Protein AF-A0A524QDE8-F1 (afdb_monomer)

Secondary structure (DSSP, 8-state):
-----HHHHHHHHHHHHHHHHHHHHHHHHHHHHHHHHHHHHHHHHHHHHHHHTTTTTTS-HHHHHHHHHHHHHTT-HHHHHHHHHHSPP-GGGTGGG-S----------HHHHHHTT---

Foldseek 3Di:
DPPDDPVNVVVVVVVVVVVVVVVVVVVVVVVVVVVLVVLLVLLLVLLVLCVQQVHPPVDDSVVSSVVSSVCVVVVNNVVSSVVSVPRDGPCVVVVPPPDDDDDDDDDDDPVVVVVVDPPD

Solvent-accessible surface area (backbone atoms only — not comparable to full-atom values): 7260 Å² total; per-residue (Å²): 133,86,80,76,52,72,67,58,53,53,49,53,52,52,54,48,51,54,48,50,53,52,53,50,53,55,48,52,55,48,51,53,50,50,57,49,52,52,44,48,51,52,18,43,53,50,45,52,52,32,52,62,34,61,48,71,78,88,53,56,70,69,61,48,23,54,52,36,31,54,33,44,75,72,67,44,43,68,61,52,49,53,56,56,67,74,50,67,66,52,57,78,80,70,67,78,80,82,78,89,77,98,70,89,83,79,93,76,53,80,66,54,58,65,70,70,62,79,84,129

pLDDT: mean 78.58, std 18.05, range [39.22, 95.56]

Radius of gyration: 28.44 Å; Cα contacts (8 Å, |Δi|>4): 42; chains: 1; bounding box: 75×38×76 Å

Structure (mmCIF, N/CA/C/O backbone):
data_AF-A0A524QDE8-F1
#
_entry.id   AF-A0A524QDE8-F1
#
loop_
_atom_site.group_PDB
_atom_site.id
_atom_site.type_symbol
_atom_site.label_atom_id
_atom_site.label_alt_id
_atom_site.label_comp_id
_atom_site.label_asym_id
_atom_site.label_entity_id
_atom_site.label_seq_id
_atom_site.pdbx_PDB_ins_code
_atom_site.Cartn_x
_atom_site.Cartn_y
_atom_site.Cartn_z
_atom_site.occupancy
_atom_site.B_iso_or_equiv
_atom_site.auth_seq_id
_atom_site.auth_comp_id
_atom_site.auth_asym_id
_atom_site.auth_atom_id
_atom_site.pdbx_PDB_model_num
ATOM 1 N N . MET A 1 1 ? -15.240 -0.928 50.787 1.00 45.81 1 MET A N 1
ATOM 2 C CA . MET A 1 1 ? -15.561 -1.504 49.461 1.00 45.81 1 MET A CA 1
ATOM 3 C C . MET A 1 1 ? -16.903 -0.952 49.007 1.00 45.81 1 MET A C 1
ATOM 5 O O . MET A 1 1 ? -17.923 -1.356 49.552 1.00 45.81 1 MET A O 1
ATOM 9 N N . GLN A 1 2 ? -16.914 0.018 48.089 1.00 54.16 2 GLN A N 1
ATOM 10 C CA . GLN A 1 2 ? -18.163 0.492 47.487 1.00 54.16 2 GLN A CA 1
ATOM 11 C C . GLN A 1 2 ? -18.705 -0.618 46.581 1.00 54.16 2 GLN A C 1
ATOM 13 O O . GLN A 1 2 ? -18.047 -1.004 45.618 1.00 54.16 2 GLN A O 1
ATOM 18 N N . LYS A 1 3 ? -19.870 -1.178 46.921 1.00 61.38 3 LYS A N 1
ATOM 19 C CA . LYS A 1 3 ? -20.556 -2.144 46.061 1.00 61.38 3 LYS A CA 1
ATOM 20 C C . LYS A 1 3 ? -21.060 -1.389 44.836 1.00 61.38 3 LYS A C 1
ATOM 22 O O . LYS A 1 3 ? -21.976 -0.579 44.943 1.00 61.38 3 LYS A O 1
ATOM 27 N N . ILE A 1 4 ? -20.425 -1.621 43.693 1.00 68.81 4 ILE A N 1
ATOM 28 C CA . ILE A 1 4 ? -20.924 -1.151 42.401 1.00 68.81 4 ILE A CA 1
ATOM 29 C C . ILE A 1 4 ? -22.295 -1.810 42.194 1.00 68.81 4 ILE A C 1
ATOM 31 O O . ILE A 1 4 ? -22.430 -3.020 42.384 1.00 68.81 4 ILE A O 1
ATOM 35 N N . SER A 1 5 ? -23.325 -1.018 41.882 1.00 79.12 5 SER A N 1
ATOM 36 C CA . SER A 1 5 ? -24.655 -1.568 41.608 1.00 79.12 5 SER A CA 1
ATOM 37 C C . SER A 1 5 ? -24.607 -2.417 40.335 1.00 79.12 5 SER A C 1
ATOM 39 O O . SER A 1 5 ? -23.877 -2.096 39.396 1.00 79.12 5 SER A O 1
ATOM 41 N N . SER A 1 6 ? -25.393 -3.495 40.278 1.00 80.06 6 SER A N 1
ATOM 42 C CA . SER A 1 6 ? -25.485 -4.381 39.103 1.00 80.06 6 SER A CA 1
ATOM 43 C C . SER A 1 6 ? -25.757 -3.618 37.801 1.00 80.06 6 SER A C 1
ATOM 45 O O . SER A 1 6 ? -25.241 -3.973 36.748 1.00 80.06 6 SER A O 1
ATOM 47 N N . GLN A 1 7 ? -26.501 -2.518 37.893 1.00 82.62 7 GLN A N 1
ATOM 48 C CA . GLN A 1 7 ? -26.824 -1.630 36.782 1.00 82.62 7 GLN A CA 1
ATOM 49 C C . GLN A 1 7 ? -25.592 -0.904 36.221 1.00 82.62 7 GLN A C 1
ATOM 51 O O . GLN A 1 7 ? -25.440 -0.782 35.011 1.00 82.62 7 GLN A O 1
ATOM 56 N N . LYS A 1 8 ? -24.664 -0.489 37.090 1.00 85.00 8 LYS A N 1
ATOM 57 C CA . LYS A 1 8 ? -23.408 0.148 36.676 1.00 85.00 8 LYS A CA 1
ATOM 58 C C . LYS A 1 8 ? -22.424 -0.862 36.078 1.00 85.00 8 LYS A C 1
ATOM 60 O O . LYS A 1 8 ? -21.640 -0.499 35.213 1.00 85.00 8 LYS A O 1
ATOM 65 N N . ILE A 1 9 ? -22.497 -2.130 36.493 1.00 85.69 9 ILE A N 1
ATOM 66 C CA . ILE A 1 9 ? -21.744 -3.225 35.859 1.00 85.69 9 ILE A CA 1
ATOM 67 C C . ILE A 1 9 ? -22.266 -3.477 34.440 1.00 85.69 9 ILE A C 1
ATOM 69 O O . ILE A 1 9 ? -21.467 -3.556 33.513 1.00 85.69 9 ILE A O 1
ATOM 73 N N . ALA A 1 10 ? -23.589 -3.554 34.261 1.00 87.25 10 ALA A N 1
ATOM 74 C CA . ALA A 1 10 ? -24.201 -3.731 32.944 1.00 87.25 10 ALA A CA 1
ATOM 75 C C . ALA A 1 10 ? -23.836 -2.589 31.981 1.00 87.25 10 ALA A C 1
ATOM 77 O O . ALA A 1 10 ? -23.425 -2.855 30.858 1.00 87.25 10 ALA A O 1
ATOM 78 N N . GLN A 1 11 ? -23.888 -1.340 32.453 1.00 90.38 11 GLN A N 1
ATOM 79 C CA . GLN A 1 11 ? -23.522 -0.175 31.647 1.00 90.38 11 GLN A CA 1
ATOM 80 C C . GLN A 1 11 ? -22.048 -0.200 31.216 1.00 90.38 11 GLN A C 1
ATOM 82 O O . GLN A 1 11 ? -21.744 0.006 30.049 1.00 90.38 11 GLN A O 1
ATOM 87 N N . VAL A 1 12 ? -21.126 -0.527 32.129 1.00 92.12 12 VAL A N 1
ATOM 88 C CA . VAL A 1 12 ? -19.695 -0.633 31.790 1.00 92.12 12 VAL A CA 1
ATOM 89 C C . VAL A 1 12 ? -19.434 -1.752 30.778 1.00 92.12 12 VAL A C 1
ATOM 91 O O . VAL A 1 12 ? -18.568 -1.600 29.922 1.00 92.12 12 VAL A O 1
ATOM 94 N N . LEU A 1 13 ? -20.162 -2.870 30.857 1.00 92.06 13 LEU A N 1
ATOM 95 C CA . LEU A 1 13 ? -20.040 -3.962 29.886 1.00 92.06 13 LEU A CA 1
ATOM 96 C C . LEU A 1 13 ? -20.538 -3.552 28.495 1.00 92.06 13 LEU A C 1
ATOM 98 O O . LEU A 1 13 ? -19.884 -3.874 27.505 1.00 92.06 13 LEU A O 1
ATOM 102 N N . GLU A 1 14 ? -21.650 -2.823 28.423 1.00 93.38 14 GLU A N 1
ATOM 103 C CA . GLU A 1 14 ? -22.192 -2.293 27.169 1.00 93.38 14 GLU A CA 1
ATOM 104 C C . GLU A 1 14 ? -21.250 -1.249 26.547 1.00 93.38 14 GLU A C 1
ATOM 106 O O . GLU A 1 14 ? -20.888 -1.350 25.373 1.00 93.38 14 GLU A O 1
ATOM 111 N N . ASP A 1 15 ? -20.755 -0.305 27.351 1.00 93.56 15 ASP A N 1
ATOM 112 C CA . ASP A 1 15 ? -19.777 0.698 26.918 1.00 93.56 15 ASP A CA 1
ATOM 113 C C . ASP A 1 15 ? -18.478 0.039 26.425 1.00 93.56 15 ASP A C 1
ATOM 115 O O . ASP A 1 15 ? -17.921 0.427 25.393 1.00 93.56 15 ASP A O 1
ATOM 119 N N . ALA A 1 16 ? -18.005 -0.996 27.129 1.00 93.12 16 ALA A N 1
ATOM 120 C CA . ALA A 1 16 ? -16.820 -1.748 26.736 1.00 93.12 16 ALA A CA 1
ATOM 121 C C . ALA A 1 16 ? -17.035 -2.498 25.415 1.00 93.12 16 ALA A C 1
ATOM 123 O O . ALA A 1 16 ? -16.159 -2.466 24.552 1.00 93.12 16 ALA A O 1
ATOM 124 N N . GLN A 1 17 ? -18.197 -3.130 25.225 1.00 94.81 17 GLN A N 1
ATOM 125 C CA . GLN A 1 17 ? -18.543 -3.804 23.974 1.00 94.81 17 GLN A CA 1
ATOM 126 C C . GLN A 1 17 ? -18.552 -2.820 22.801 1.00 94.81 17 GLN A C 1
ATOM 128 O O . GLN A 1 17 ? -17.899 -3.064 21.786 1.00 94.81 17 GLN A O 1
ATOM 133 N N . ASN A 1 18 ? -19.234 -1.685 22.955 1.00 94.81 18 ASN A N 1
ATOM 134 C CA . ASN A 1 18 ? -19.299 -0.654 21.922 1.00 94.81 18 ASN A CA 1
ATOM 135 C C . ASN A 1 18 ? -17.906 -0.110 21.589 1.00 94.81 18 ASN A C 1
ATOM 137 O O . ASN A 1 18 ? -17.566 0.074 20.416 1.00 94.81 18 ASN A O 1
ATOM 141 N N . LYS A 1 19 ? -17.057 0.083 22.606 1.00 95.25 19 LYS A N 1
ATOM 142 C CA . LYS A 1 19 ? -15.691 0.553 22.383 1.00 95.25 19 LYS A CA 1
ATOM 143 C C . LYS A 1 19 ? -14.818 -0.487 21.686 1.00 95.25 19 LYS A C 1
ATOM 145 O O . LYS A 1 19 ? -14.041 -0.116 20.810 1.00 95.25 19 LYS A O 1
ATOM 150 N N . LEU A 1 20 ? -14.959 -1.768 22.022 1.00 95.38 20 LEU A N 1
ATOM 151 C CA . LEU A 1 20 ? -14.254 -2.853 21.336 1.00 95.38 20 LEU A CA 1
ATOM 152 C C . LEU A 1 20 ? -14.652 -2.945 19.861 1.00 95.38 20 LEU A C 1
ATOM 154 O O . LEU A 1 20 ? -13.778 -3.113 19.013 1.00 95.38 20 LEU A O 1
ATOM 158 N N . LEU A 1 21 ? -15.938 -2.786 19.542 1.00 95.25 21 LEU A N 1
ATOM 159 C CA . LEU A 1 21 ? -16.414 -2.778 18.157 1.00 95.25 21 LEU A CA 1
ATOM 160 C C . LEU A 1 21 ? -15.837 -1.590 17.372 1.00 95.25 21 LEU A C 1
ATOM 162 O O . LEU A 1 21 ? -15.304 -1.783 16.282 1.00 95.25 21 LEU A O 1
ATOM 166 N N . SER A 1 22 ? -15.853 -0.391 17.963 1.00 95.56 22 SER A N 1
ATOM 167 C CA . SER A 1 22 ? -15.226 0.813 17.394 1.00 95.56 22 SER A CA 1
ATOM 168 C C . SER A 1 22 ? -13.733 0.608 17.125 1.00 95.56 22 SER A C 1
ATOM 170 O O . SER A 1 22 ? -13.279 0.843 16.010 1.00 95.56 22 SER A O 1
ATOM 172 N N . LEU A 1 23 ? -12.981 0.096 18.103 1.00 95.19 23 LEU A N 1
ATOM 173 C CA . LEU A 1 23 ? -11.545 -0.155 17.945 1.00 95.19 23 LEU A CA 1
ATOM 174 C C . LEU A 1 23 ? -11.244 -1.229 16.895 1.00 95.19 23 LEU A C 1
ATOM 176 O O . LEU A 1 23 ? -10.238 -1.144 16.198 1.00 95.19 23 LEU A O 1
ATOM 180 N N . THR A 1 24 ? -12.107 -2.238 16.776 1.00 95.12 24 THR A N 1
ATOM 181 C CA . THR A 1 24 ? -11.964 -3.295 15.766 1.00 95.12 24 THR A CA 1
ATOM 182 C C . THR A 1 24 ? -12.150 -2.724 14.362 1.00 95.12 24 THR A C 1
ATOM 184 O O . THR A 1 24 ? -11.320 -2.986 13.499 1.00 95.12 24 THR A O 1
ATOM 187 N N . SER A 1 25 ? -13.168 -1.881 14.161 1.00 95.06 25 SER A N 1
ATOM 188 C CA . SER A 1 25 ? -13.389 -1.185 12.887 1.00 95.06 25 SER A CA 1
ATOM 189 C C . SER A 1 25 ? -12.213 -0.277 12.524 1.00 95.06 25 SER A C 1
ATOM 191 O O . SER A 1 25 ? -11.695 -0.360 11.418 1.00 95.06 25 SER A O 1
ATOM 193 N N . GLU A 1 26 ? -11.745 0.549 13.467 1.00 95.31 26 GLU A N 1
ATOM 194 C CA . GLU A 1 26 ? -10.601 1.443 13.242 1.00 95.31 26 GLU A CA 1
ATOM 195 C C . GLU A 1 26 ? -9.329 0.663 12.885 1.00 95.31 26 GLU A C 1
ATOM 197 O O . GLU A 1 26 ? -8.578 1.058 11.992 1.00 95.31 26 GLU A O 1
ATOM 202 N N . ARG A 1 27 ? -9.087 -0.465 13.563 1.00 94.69 27 ARG A N 1
ATOM 203 C CA . ARG A 1 27 ? -7.963 -1.354 13.257 1.00 94.69 27 ARG A CA 1
ATOM 204 C C . ARG A 1 27 ? -8.061 -1.895 11.834 1.00 94.69 27 ARG A C 1
ATOM 206 O O . ARG A 1 27 ? -7.050 -1.900 11.137 1.00 94.69 27 ARG A O 1
ATOM 213 N N . ASP A 1 28 ? -9.232 -2.363 11.420 1.00 95.12 28 ASP A N 1
ATOM 214 C CA . ASP A 1 28 ? -9.415 -2.967 10.099 1.00 95.12 28 ASP A CA 1
ATOM 215 C C . ASP A 1 28 ? -9.249 -1.923 8.984 1.00 95.12 28 ASP A C 1
ATOM 217 O O . ASP A 1 28 ? -8.545 -2.178 8.004 1.00 95.12 28 ASP A O 1
ATOM 221 N N . ASP A 1 29 ? -9.767 -0.709 9.184 1.00 95.25 29 ASP A N 1
ATOM 222 C CA . ASP A 1 29 ? -9.573 0.415 8.261 1.00 95.25 29 ASP A CA 1
ATOM 223 C C . ASP A 1 29 ? -8.093 0.804 8.132 1.00 95.25 29 ASP A C 1
ATOM 225 O O . ASP A 1 29 ? -7.588 1.069 7.037 1.00 95.25 29 ASP A O 1
ATOM 229 N N . LEU A 1 30 ? -7.368 0.851 9.254 1.00 93.62 30 LEU A N 1
ATOM 230 C CA . LEU A 1 30 ? -5.936 1.144 9.254 1.00 93.62 30 LEU A CA 1
ATOM 231 C C . LEU A 1 30 ? -5.133 0.023 8.594 1.00 93.62 30 LEU A C 1
ATOM 233 O O . LEU A 1 30 ? -4.228 0.315 7.816 1.00 93.62 30 LEU A O 1
ATOM 237 N N . ALA A 1 31 ? -5.478 -1.238 8.851 1.00 94.12 31 ALA A N 1
ATOM 238 C CA . ALA A 1 31 ? -4.827 -2.382 8.224 1.00 94.12 31 ALA A CA 1
ATOM 239 C C . ALA A 1 31 ? -4.978 -2.344 6.69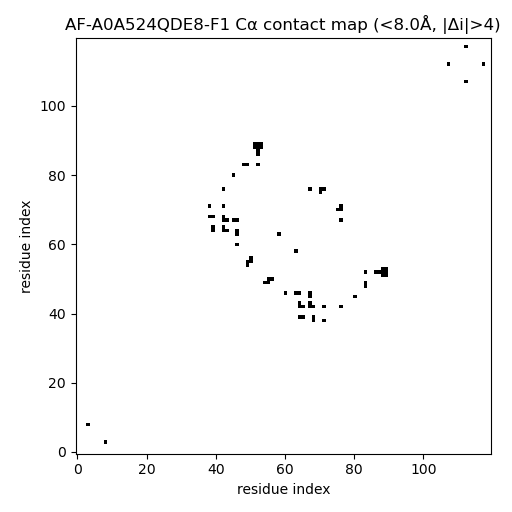5 1.00 94.12 31 ALA A C 1
ATOM 241 O O . ALA A 1 31 ? -4.000 -2.551 5.978 1.00 94.12 31 ALA A O 1
ATOM 242 N N . GLN A 1 32 ? -6.165 -1.997 6.187 1.00 93.50 32 GLN A N 1
ATOM 243 C CA . GLN A 1 32 ? -6.388 -1.824 4.749 1.00 93.50 32 GLN A CA 1
ATOM 244 C C . GLN A 1 32 ? -5.548 -0.685 4.161 1.00 93.50 32 GLN A C 1
ATOM 246 O O . GLN A 1 32 ? -4.933 -0.851 3.106 1.00 93.50 32 GLN A O 1
ATOM 251 N N . LYS A 1 33 ? -5.471 0.461 4.851 1.00 92.94 33 LYS A N 1
ATOM 252 C CA . LYS A 1 33 ? -4.651 1.602 4.409 1.00 92.94 33 LYS A CA 1
ATOM 253 C C . LYS A 1 33 ? -3.166 1.262 4.374 1.00 92.94 33 LYS A C 1
ATOM 255 O O . LYS A 1 33 ? -2.497 1.613 3.408 1.00 92.94 33 LYS A O 1
ATOM 260 N N . VAL A 1 34 ? -2.661 0.565 5.392 1.00 92.19 34 VAL A N 1
ATOM 261 C CA . VAL A 1 34 ? -1.263 0.114 5.430 1.00 92.19 34 VAL A CA 1
ATOM 262 C C . VAL A 1 34 ? -0.983 -0.829 4.264 1.00 92.19 34 VAL A C 1
ATOM 264 O O . VAL A 1 34 ? -0.045 -0.582 3.514 1.00 92.19 34 VAL A O 1
ATOM 267 N N . ALA A 1 35 ? -1.842 -1.823 4.030 1.00 89.44 35 ALA A N 1
ATOM 268 C CA . ALA A 1 35 ? -1.675 -2.755 2.916 1.00 89.44 35 ALA A CA 1
ATOM 269 C C . ALA A 1 35 ? -1.711 -2.064 1.537 1.00 89.44 35 ALA A C 1
ATOM 271 O O . ALA A 1 35 ? -1.044 -2.499 0.601 1.00 89.44 35 ALA A O 1
ATOM 272 N N . MET A 1 36 ? -2.489 -0.989 1.379 1.00 88.75 36 MET A N 1
ATOM 273 C CA . MET A 1 36 ? -2.466 -0.164 0.164 1.00 88.75 36 MET A CA 1
ATOM 274 C C . MET A 1 36 ? -1.145 0.610 0.033 1.00 88.75 36 MET A C 1
ATOM 276 O O . MET A 1 36 ? -0.504 0.555 -1.012 1.00 88.75 36 MET A O 1
ATOM 280 N N . MET A 1 37 ? -0.699 1.282 1.098 1.00 90.88 37 MET A N 1
ATOM 281 C CA . MET A 1 37 ? 0.551 2.054 1.088 1.00 90.88 37 MET A CA 1
ATOM 282 C C . MET A 1 37 ? 1.786 1.180 0.857 1.00 90.88 37 MET A C 1
ATOM 284 O O . MET A 1 37 ? 2.709 1.601 0.163 1.00 90.88 37 MET A O 1
ATOM 288 N N . GLU A 1 38 ? 1.816 -0.028 1.420 1.00 90.75 38 GLU A N 1
ATOM 289 C CA . GLU A 1 38 ? 2.903 -0.985 1.206 1.00 90.75 38 GLU A CA 1
ATOM 290 C C . GLU A 1 38 ? 2.985 -1.403 -0.264 1.00 90.75 38 GLU A C 1
ATOM 292 O O . GLU A 1 38 ? 4.061 -1.308 -0.856 1.00 90.75 38 GLU A O 1
ATOM 297 N N . ARG A 1 39 ? 1.851 -1.755 -0.887 1.00 90.25 39 ARG A N 1
ATOM 298 C CA . ARG A 1 39 ? 1.791 -2.097 -2.319 1.00 90.25 39 ARG A CA 1
ATOM 299 C C . ARG A 1 39 ? 2.245 -0.944 -3.204 1.00 90.25 39 ARG A C 1
ATOM 301 O O . ARG A 1 39 ? 3.105 -1.140 -4.061 1.00 90.25 39 ARG A O 1
ATOM 308 N N . HIS A 1 40 ? 1.736 0.258 -2.950 1.00 90.94 40 HIS A N 1
ATOM 309 C CA . HIS A 1 40 ? 2.152 1.455 -3.675 1.00 90.94 40 HIS A CA 1
ATOM 310 C C . HIS A 1 40 ? 3.659 1.727 -3.510 1.00 90.94 40 HIS A C 1
ATOM 312 O O . HIS A 1 40 ? 4.370 2.028 -4.469 1.00 90.94 40 HIS A O 1
ATOM 318 N N . GLY A 1 41 ? 4.187 1.562 -2.294 1.00 91.06 41 GLY A N 1
ATOM 319 C CA . GLY A 1 41 ? 5.609 1.722 -2.004 1.00 91.06 41 GLY A CA 1
ATOM 320 C C . GLY A 1 41 ? 6.494 0.697 -2.718 1.00 91.06 41 GLY A C 1
ATOM 321 O O . GLY A 1 41 ? 7.582 1.043 -3.180 1.00 91.06 41 GLY A O 1
ATOM 322 N N . GLU A 1 42 ? 6.054 -0.555 -2.831 1.00 90.94 42 GLU A N 1
ATOM 323 C CA . GLU A 1 42 ? 6.760 -1.589 -3.594 1.00 90.94 42 GLU A CA 1
ATOM 324 C C . GLU A 1 42 ? 6.714 -1.329 -5.104 1.00 90.94 42 GLU A C 1
ATOM 326 O O . GLU A 1 42 ? 7.755 -1.413 -5.762 1.00 90.94 42 GLU A O 1
ATOM 331 N N . ALA A 1 43 ? 5.552 -0.942 -5.636 1.00 91.62 43 ALA A N 1
ATOM 332 C CA . ALA A 1 43 ? 5.378 -0.561 -7.036 1.00 91.62 43 ALA A CA 1
ATOM 333 C C . ALA A 1 43 ? 6.269 0.635 -7.412 1.00 91.62 43 ALA A C 1
ATOM 335 O O . ALA A 1 43 ? 6.997 0.578 -8.401 1.00 91.62 43 ALA A O 1
ATOM 336 N N . SER A 1 44 ? 6.306 1.673 -6.572 1.00 92.38 44 SER A N 1
ATOM 337 C CA . SER A 1 44 ? 7.149 2.859 -6.764 1.00 92.38 44 SER A CA 1
ATOM 338 C C . SER A 1 44 ? 8.646 2.532 -6.734 1.00 92.38 44 SER A C 1
ATOM 340 O O . SER A 1 44 ? 9.407 2.955 -7.607 1.00 92.38 44 SER A O 1
ATOM 342 N N . LYS A 1 45 ? 9.095 1.691 -5.794 1.00 91.94 45 LYS A N 1
ATOM 343 C CA . LYS A 1 45 ? 10.491 1.218 -5.780 1.00 91.94 45 LYS A CA 1
ATOM 344 C C . LYS A 1 45 ? 10.841 0.464 -7.059 1.00 91.94 45 LYS A C 1
ATOM 346 O O . LYS A 1 45 ? 11.917 0.678 -7.614 1.00 91.94 45 LYS A O 1
ATOM 351 N N . LEU A 1 46 ? 9.952 -0.408 -7.528 1.00 91.56 4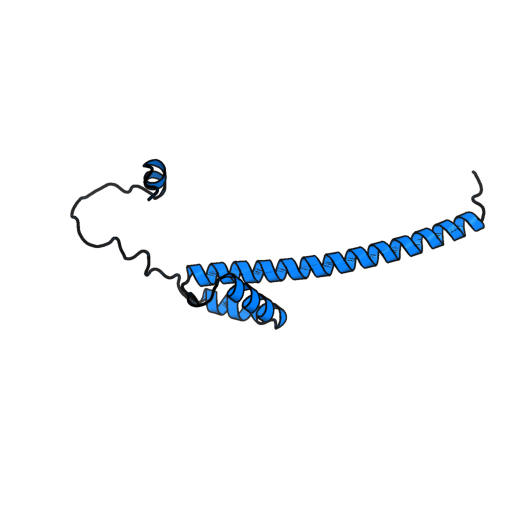6 LEU A N 1
ATOM 352 C CA . LEU A 1 46 ? 10.183 -1.168 -8.750 1.00 91.56 46 LEU A CA 1
ATOM 353 C C . LEU A 1 46 ? 10.206 -0.256 -9.984 1.00 91.56 46 LEU A C 1
ATOM 355 O O . LEU A 1 46 ? 11.124 -0.383 -10.791 1.00 91.56 46 LEU A O 1
ATOM 359 N N . ALA A 1 47 ? 9.291 0.711 -10.085 1.00 91.19 47 ALA A N 1
ATOM 360 C CA . ALA A 1 47 ? 9.290 1.725 -11.142 1.00 91.19 47 ALA A CA 1
ATOM 361 C C . ALA A 1 47 ? 10.612 2.508 -11.173 1.00 91.19 47 ALA A C 1
ATOM 363 O O . ALA A 1 47 ? 11.223 2.662 -12.229 1.00 91.19 47 ALA A O 1
ATOM 364 N N . SER A 1 48 ? 11.116 2.924 -10.007 1.00 89.25 48 SER A N 1
ATOM 365 C CA . SER A 1 48 ? 12.421 3.589 -9.889 1.00 89.25 48 SER A CA 1
ATOM 366 C C . SER A 1 48 ? 13.562 2.721 -10.433 1.00 89.25 48 SER A C 1
ATOM 368 O O . SER A 1 48 ? 14.398 3.200 -11.197 1.00 89.25 48 SER A O 1
ATOM 370 N N . VAL A 1 49 ? 13.591 1.428 -10.088 1.00 89.81 49 VAL A N 1
ATOM 371 C CA . VAL A 1 49 ? 14.601 0.489 -10.609 1.00 89.81 49 VAL A CA 1
ATOM 372 C C . VAL A 1 49 ? 14.461 0.311 -12.122 1.00 89.81 49 VAL A C 1
ATOM 374 O O . VAL A 1 49 ? 15.469 0.306 -12.828 1.00 89.81 49 VAL A O 1
ATOM 377 N N . MET A 1 50 ? 13.234 0.206 -12.637 1.00 89.19 50 MET A N 1
ATOM 378 C CA . MET A 1 50 ? 12.967 0.110 -14.075 1.00 89.19 50 MET A CA 1
ATOM 379 C C . MET A 1 50 ? 13.485 1.341 -14.823 1.00 89.19 50 MET A C 1
ATOM 381 O O . MET A 1 50 ? 14.198 1.178 -15.814 1.00 89.19 50 MET A O 1
ATOM 385 N N . HIS A 1 51 ? 13.256 2.548 -14.298 1.00 87.69 51 HIS A N 1
ATOM 386 C CA . HIS A 1 51 ? 13.831 3.773 -14.852 1.00 87.69 51 HIS A CA 1
ATOM 387 C C . HIS A 1 51 ? 15.365 3.768 -14.793 1.00 87.69 51 HIS A C 1
ATOM 389 O O . HIS A 1 51 ? 16.020 4.025 -15.796 1.00 87.69 51 HIS A O 1
ATOM 395 N N . VAL A 1 52 ? 16.003 3.396 -13.682 1.00 86.62 52 VAL A N 1
ATOM 396 C CA . VAL A 1 52 ? 17.482 3.328 -13.654 1.00 86.62 52 VAL A CA 1
ATOM 397 C C . VAL A 1 52 ? 18.025 2.348 -14.709 1.00 86.62 52 VAL A C 1
ATOM 399 O O . VAL A 1 52 ? 19.077 2.575 -15.309 1.00 86.62 52 VAL A O 1
ATOM 402 N N . LYS A 1 53 ? 17.290 1.269 -14.985 1.00 85.88 53 LYS A N 1
ATOM 403 C CA . LYS A 1 53 ? 17.654 0.264 -15.991 1.00 85.88 53 LYS A CA 1
ATOM 404 C C . LYS A 1 53 ? 17.234 0.619 -17.422 1.00 85.88 53 LYS A C 1
ATOM 406 O O . LYS A 1 53 ? 17.540 -0.141 -18.333 1.00 85.88 53 LYS A O 1
ATOM 411 N N . GLY A 1 54 ? 16.582 1.759 -17.657 1.00 83.88 54 GLY A N 1
ATOM 412 C CA . GLY A 1 54 ? 16.131 2.142 -19.001 1.00 83.88 54 GLY A CA 1
ATOM 413 C C . GLY A 1 54 ? 14.909 1.365 -19.505 1.00 83.88 54 GLY A C 1
ATOM 414 O O . GLY A 1 54 ? 14.642 1.365 -20.703 1.00 83.88 54 GLY A O 1
ATOM 415 N N . ILE A 1 55 ? 14.183 0.679 -18.623 1.00 84.94 55 ILE A N 1
ATOM 416 C CA . ILE A 1 55 ? 13.028 -0.154 -18.966 1.00 84.94 55 ILE A CA 1
ATOM 417 C C . ILE A 1 55 ? 11.769 0.716 -18.919 1.00 84.94 55 ILE A C 1
ATOM 419 O O . ILE A 1 55 ? 11.506 1.340 -17.896 1.00 84.94 55 ILE A O 1
ATOM 423 N N . ARG A 1 56 ? 10.975 0.712 -20.000 1.00 81.56 56 ARG A N 1
ATOM 424 C CA . ARG A 1 56 ? 9.696 1.447 -20.115 1.00 81.56 56 ARG A CA 1
ATOM 425 C C . ARG A 1 56 ? 9.804 2.966 -19.899 1.00 81.56 56 ARG A C 1
ATOM 427 O O . ARG A 1 56 ? 8.986 3.574 -19.221 1.00 81.56 56 ARG A O 1
ATOM 434 N N . MET A 1 57 ? 10.813 3.581 -20.513 1.00 83.06 57 MET A N 1
ATOM 435 C CA . MET A 1 57 ? 11.026 5.041 -20.503 1.00 83.06 57 MET A CA 1
ATOM 436 C C . MET A 1 57 ? 9.986 5.849 -21.288 1.00 83.06 57 MET A C 1
ATOM 438 O O . MET A 1 57 ? 9.994 7.075 -21.251 1.00 83.06 57 MET A O 1
ATOM 442 N N . ASP A 1 58 ? 9.143 5.168 -22.053 1.00 86.31 58 ASP A N 1
ATOM 443 C CA . ASP A 1 58 ? 8.067 5.726 -22.864 1.00 86.31 58 ASP A CA 1
ATOM 444 C C . ASP A 1 58 ? 6.777 5.981 -22.070 1.00 86.31 58 ASP A C 1
ATOM 446 O O . ASP A 1 58 ? 5.889 6.671 -22.564 1.00 86.31 58 ASP A O 1
ATOM 450 N N . THR A 1 59 ? 6.669 5.436 -20.854 1.00 86.81 59 THR A N 1
ATOM 451 C CA . THR A 1 59 ? 5.526 5.633 -19.950 1.00 86.81 59 THR A CA 1
ATOM 452 C C . THR A 1 59 ? 5.871 6.688 -18.893 1.00 86.81 59 THR A C 1
ATOM 454 O O . THR A 1 59 ? 7.014 6.749 -18.436 1.00 86.81 59 THR A O 1
ATOM 457 N N . ASP A 1 60 ? 4.899 7.515 -18.492 1.00 91.12 60 ASP A N 1
ATOM 458 C CA . ASP A 1 60 ? 5.088 8.415 -17.350 1.00 91.12 60 ASP A CA 1
ATOM 459 C C . ASP A 1 60 ? 5.284 7.611 -16.056 1.00 91.12 60 ASP A C 1
ATOM 461 O O . ASP A 1 60 ? 4.724 6.525 -15.886 1.00 91.12 60 ASP A O 1
ATOM 465 N N . TYR A 1 61 ? 6.083 8.144 -15.130 1.00 86.25 61 TYR A N 1
ATOM 466 C CA . TYR A 1 61 ? 6.385 7.461 -13.873 1.00 86.25 61 TYR A CA 1
ATOM 467 C C . TYR A 1 61 ? 5.116 7.156 -13.068 1.00 86.25 61 TYR A C 1
ATOM 469 O O . TYR A 1 61 ? 5.008 6.071 -12.500 1.00 86.25 61 TYR A O 1
ATOM 477 N N . GLY A 1 62 ? 4.154 8.085 -13.025 1.00 88.50 62 GLY A N 1
ATOM 478 C CA . GLY A 1 62 ? 2.900 7.890 -12.297 1.00 88.50 62 GLY A CA 1
ATOM 479 C C . GLY A 1 62 ? 2.088 6.729 -12.866 1.00 88.50 62 GLY A C 1
ATOM 480 O O . GLY A 1 62 ? 1.725 5.810 -12.134 1.00 88.50 62 GLY A O 1
ATOM 481 N N . ASP A 1 63 ? 1.908 6.717 -14.186 1.00 91.06 63 ASP A N 1
ATOM 482 C CA . ASP A 1 63 ? 1.173 5.660 -14.885 1.00 91.06 63 ASP A CA 1
ATOM 483 C C . ASP A 1 63 ? 1.861 4.290 -14.732 1.00 91.06 63 ASP A C 1
ATOM 485 O O . ASP A 1 63 ? 1.199 3.266 -14.544 1.00 91.06 63 ASP A O 1
ATOM 489 N N . LEU A 1 64 ? 3.200 4.256 -14.748 1.00 90.62 64 LEU A N 1
ATOM 490 C CA . LEU A 1 64 ? 3.970 3.033 -14.515 1.00 90.62 64 LEU A CA 1
ATOM 491 C C . LEU A 1 64 ? 3.765 2.490 -13.094 1.00 90.62 64 LEU A C 1
ATOM 493 O O . LEU A 1 64 ? 3.645 1.277 -12.915 1.00 90.62 64 LEU A O 1
ATOM 497 N N . VAL A 1 65 ? 3.718 3.362 -12.084 1.00 91.81 65 VAL A N 1
ATOM 498 C CA . VAL A 1 65 ? 3.442 2.955 -10.699 1.00 91.81 65 VAL A CA 1
ATOM 499 C C . VAL A 1 65 ? 2.028 2.399 -10.569 1.00 91.81 65 VAL A C 1
ATOM 501 O O . VAL A 1 65 ? 1.871 1.328 -9.985 1.00 91.81 65 VAL A O 1
ATOM 504 N N . ASP A 1 66 ? 1.031 3.044 -11.172 1.00 92.50 66 ASP A N 1
ATOM 505 C CA . ASP A 1 66 ? -0.361 2.580 -11.143 1.00 92.50 66 ASP A CA 1
ATOM 506 C C . ASP A 1 66 ? -0.528 1.205 -11.812 1.00 92.50 66 ASP A C 1
ATOM 508 O O . ASP A 1 66 ? -1.268 0.338 -11.337 1.00 92.50 66 ASP A O 1
ATOM 512 N N . GLU A 1 67 ? 0.174 0.963 -12.918 1.00 89.94 67 GLU A N 1
ATOM 513 C CA . GLU A 1 67 ? 0.189 -0.347 -13.568 1.00 89.94 67 GLU A CA 1
ATOM 514 C C . GLU A 1 67 ? 0.886 -1.419 -12.725 1.00 89.94 67 GLU A C 1
ATOM 516 O O . GLU A 1 67 ? 0.416 -2.559 -12.657 1.00 89.94 67 GLU A O 1
ATOM 521 N N . LEU A 1 68 ? 1.998 -1.073 -12.073 1.00 90.94 68 LEU A N 1
ATOM 522 C CA . LEU A 1 68 ? 2.710 -1.987 -11.183 1.00 90.94 68 LEU A CA 1
ATOM 523 C C . LEU A 1 68 ? 1.909 -2.279 -9.910 1.00 90.94 68 LEU A C 1
ATOM 525 O O . LEU A 1 68 ? 1.966 -3.400 -9.410 1.00 90.94 68 LEU A O 1
ATOM 529 N N . GLU A 1 69 ? 1.122 -1.324 -9.419 1.00 90.88 69 GLU A N 1
ATOM 530 C CA . GLU A 1 69 ? 0.209 -1.516 -8.293 1.00 90.88 69 GLU A CA 1
ATOM 531 C C . GLU A 1 69 ? -0.919 -2.495 -8.654 1.00 90.88 69 GLU A C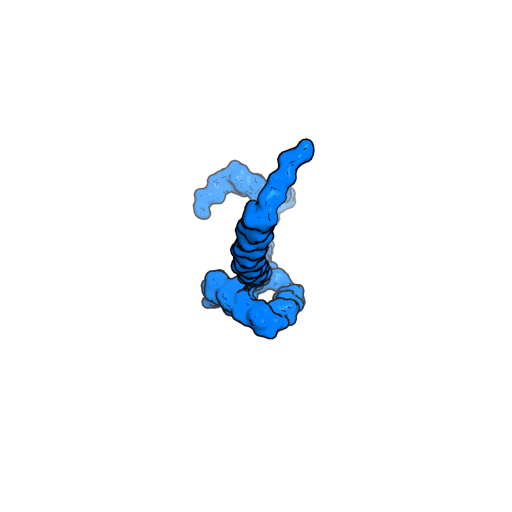 1
ATOM 533 O O . GLU A 1 69 ? -1.180 -3.437 -7.903 1.00 90.88 69 GLU A O 1
ATOM 538 N N . LYS A 1 70 ? -1.501 -2.377 -9.856 1.00 90.69 70 LYS A N 1
ATOM 539 C CA . LYS A 1 70 ? -2.450 -3.377 -10.390 1.00 90.69 70 LYS A CA 1
ATOM 540 C C . LYS A 1 70 ? -1.798 -4.750 -10.561 1.00 90.69 70 LYS A C 1
ATOM 542 O O . LYS A 1 70 ? -2.373 -5.772 -10.200 1.00 90.69 70 LYS A O 1
ATOM 547 N N . ALA A 1 71 ? -0.562 -4.799 -11.054 1.00 87.75 71 ALA A N 1
ATOM 548 C CA . ALA A 1 71 ? 0.178 -6.055 -11.155 1.00 87.75 71 ALA A CA 1
ATOM 549 C C . ALA A 1 71 ? 0.520 -6.660 -9.778 1.00 87.75 71 ALA A C 1
ATOM 551 O O . ALA A 1 71 ? 0.663 -7.881 -9.663 1.00 87.75 71 ALA A O 1
ATOM 552 N N . ALA A 1 72 ? 0.649 -5.835 -8.736 1.00 87.19 72 ALA A N 1
ATOM 553 C CA . ALA A 1 72 ? 0.803 -6.283 -7.356 1.00 87.19 72 ALA A CA 1
ATOM 554 C C . ALA A 1 72 ? -0.492 -6.882 -6.798 1.00 87.19 72 ALA A C 1
ATOM 556 O O . ALA A 1 72 ? -0.426 -7.910 -6.127 1.00 87.19 72 ALA A O 1
ATOM 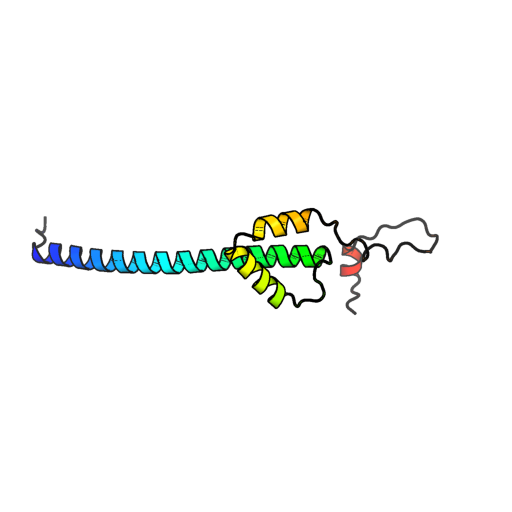557 N N . GLU A 1 73 ? -1.655 -6.313 -7.131 1.00 86.75 73 GLU A N 1
ATOM 558 C CA . GLU A 1 73 ? -2.967 -6.911 -6.825 1.00 86.75 73 GLU A CA 1
ATOM 559 C C . GLU A 1 73 ? -3.132 -8.295 -7.455 1.00 86.75 73 GLU A C 1
ATOM 561 O O . GLU A 1 73 ? -3.580 -9.230 -6.793 1.00 86.75 73 GLU A O 1
ATOM 566 N N . ASP A 1 74 ? -2.674 -8.453 -8.696 1.00 88.00 74 ASP A N 1
ATOM 567 C CA . ASP A 1 74 ? -2.694 -9.728 -9.417 1.00 88.00 74 ASP A CA 1
ATOM 568 C C . ASP A 1 74 ? -1.611 -10.724 -8.946 1.00 88.00 74 ASP A C 1
ATOM 570 O O . ASP A 1 74 ? -1.496 -11.828 -9.489 1.00 88.00 74 ASP A O 1
ATOM 574 N N . GLY A 1 75 ? -0.768 -10.349 -7.975 1.00 86.56 75 GLY A N 1
ATOM 575 C CA . GLY A 1 75 ? 0.315 -11.189 -7.454 1.00 86.56 75 GLY A CA 1
ATOM 576 C C . GLY A 1 75 ? 1.481 -11.401 -8.428 1.00 86.56 75 GLY A C 1
ATOM 577 O O . GLY A 1 75 ? 2.286 -12.315 -8.250 1.00 86.56 75 GLY A O 1
ATOM 578 N N . ARG A 1 76 ? 1.593 -10.570 -9.471 1.00 87.00 76 ARG A N 1
ATOM 579 C CA . ARG A 1 76 ? 2.625 -10.669 -10.520 1.00 87.00 76 ARG A CA 1
ATOM 580 C C . ARG A 1 76 ? 3.883 -9.861 -10.217 1.00 87.00 76 ARG A C 1
ATOM 582 O O . ARG A 1 76 ? 4.906 -10.076 -10.866 1.00 87.00 76 ARG A O 1
ATOM 589 N N . LEU A 1 77 ? 3.835 -8.973 -9.224 1.00 87.19 77 LEU A N 1
ATOM 590 C CA . LEU A 1 77 ? 4.957 -8.112 -8.838 1.00 87.19 77 LEU A CA 1
ATOM 591 C C . LEU A 1 77 ? 6.282 -8.867 -8.594 1.00 87.19 77 LEU A C 1
ATOM 593 O O . LEU A 1 77 ? 7.307 -8.393 -9.085 1.00 87.19 77 LEU A O 1
ATOM 597 N N . PRO A 1 78 ? 6.314 -10.048 -7.934 1.00 89.25 78 PRO A N 1
ATOM 598 C CA . PRO A 1 78 ? 7.564 -10.786 -7.729 1.00 89.25 78 PRO A CA 1
ATOM 599 C C . PRO A 1 78 ? 8.226 -11.229 -9.040 1.00 89.25 78 PRO A C 1
ATOM 601 O O . PRO A 1 78 ? 9.442 -11.134 -9.177 1.00 89.25 78 PRO A O 1
ATOM 604 N N . ILE A 1 79 ? 7.421 -11.652 -10.019 1.00 90.38 79 ILE A N 1
ATOM 605 C CA . ILE A 1 79 ? 7.900 -12.100 -11.334 1.00 90.38 79 ILE A CA 1
ATOM 606 C C . ILE A 1 79 ? 8.459 -10.910 -12.116 1.00 90.38 79 ILE A C 1
ATOM 608 O O . ILE A 1 79 ? 9.516 -11.007 -12.735 1.00 90.38 79 ILE A O 1
ATOM 612 N N . ILE A 1 80 ? 7.769 -9.766 -12.067 1.00 88.12 80 ILE A N 1
ATOM 613 C CA . ILE A 1 80 ? 8.231 -8.537 -12.725 1.00 88.12 80 ILE A CA 1
ATOM 614 C C . ILE A 1 80 ? 9.542 -8.072 -12.091 1.00 88.12 80 ILE A C 1
ATOM 616 O O . ILE A 1 80 ? 10.471 -7.716 -12.808 1.00 88.12 80 ILE A O 1
ATOM 620 N N . LYS A 1 81 ? 9.652 -8.122 -10.761 1.00 90.00 81 LYS A N 1
ATOM 621 C CA . LYS A 1 81 ? 10.881 -7.778 -10.047 1.00 90.00 81 LYS A CA 1
ATOM 622 C C . LYS A 1 81 ? 12.055 -8.661 -10.470 1.00 90.00 81 LYS A C 1
ATOM 624 O O . LYS A 1 81 ? 13.107 -8.131 -10.805 1.00 90.00 81 LYS A O 1
ATOM 629 N N . GLU A 1 82 ? 11.863 -9.977 -10.526 1.00 89.56 82 GLU A N 1
ATOM 630 C CA . GLU A 1 82 ? 12.891 -10.910 -11.000 1.00 89.56 82 GLU A CA 1
ATOM 631 C C . GLU A 1 82 ? 13.291 -10.624 -12.456 1.00 89.56 82 GLU A C 1
ATOM 633 O O . GLU A 1 82 ? 14.478 -10.562 -12.781 1.00 89.56 82 GLU A O 1
ATOM 638 N N . ALA A 1 83 ? 12.311 -10.364 -13.327 1.00 86.81 83 ALA A N 1
ATOM 639 C CA . ALA A 1 83 ? 12.566 -9.988 -14.714 1.00 86.81 83 ALA A CA 1
ATOM 640 C C . ALA A 1 83 ? 13.388 -8.697 -14.820 1.00 86.81 83 ALA A C 1
ATOM 642 O O . ALA A 1 83 ? 14.342 -8.635 -15.593 1.00 86.81 83 ALA A O 1
ATOM 643 N N . VAL A 1 84 ? 13.057 -7.685 -14.017 1.00 87.62 84 VAL A N 1
ATOM 644 C CA . VAL A 1 84 ? 13.793 -6.420 -13.950 1.00 87.62 84 VAL A CA 1
ATOM 645 C C . VAL A 1 84 ? 15.198 -6.635 -13.395 1.00 87.62 84 VAL A C 1
ATOM 647 O O . VAL A 1 84 ? 16.142 -6.030 -13.899 1.00 87.62 84 VAL A O 1
ATOM 650 N N . ASP A 1 85 ? 15.383 -7.511 -12.408 1.00 87.62 85 ASP A N 1
ATOM 651 C CA . ASP A 1 85 ? 16.690 -7.827 -11.825 1.00 87.62 85 ASP A CA 1
ATOM 652 C C . ASP A 1 85 ? 17.642 -8.489 -12.833 1.00 87.62 85 ASP A C 1
ATOM 654 O O . ASP A 1 85 ? 18.828 -8.154 -12.841 1.00 87.62 85 ASP A O 1
ATOM 658 N N . MET A 1 86 ? 17.126 -9.314 -13.750 1.00 87.38 86 MET A N 1
ATOM 659 C CA . MET A 1 86 ? 17.907 -9.916 -14.842 1.00 87.38 86 MET A CA 1
ATOM 660 C C . MET A 1 86 ? 18.397 -8.910 -15.895 1.00 87.38 86 MET A C 1
ATOM 662 O O . MET A 1 86 ? 19.341 -9.202 -16.632 1.00 87.38 86 MET A O 1
ATOM 666 N N . VAL A 1 87 ? 17.782 -7.729 -15.990 1.00 84.06 87 VAL A N 1
ATOM 667 C CA . VAL A 1 87 ? 18.208 -6.687 -16.932 1.00 84.06 87 VAL A CA 1
ATOM 668 C C . VAL A 1 87 ? 19.412 -5.938 -16.357 1.00 84.06 87 VAL A C 1
ATOM 670 O O . VAL A 1 87 ? 19.390 -5.473 -15.215 1.00 84.06 87 VAL A O 1
ATOM 673 N N . ALA A 1 88 ? 20.483 -5.808 -17.140 1.00 77.94 88 ALA A N 1
ATOM 674 C CA . ALA A 1 88 ? 21.645 -5.023 -16.736 1.00 77.94 88 ALA A CA 1
ATOM 675 C C . ALA A 1 88 ? 21.280 -3.528 -16.601 1.00 77.94 88 ALA A C 1
ATOM 677 O O . ALA A 1 88 ? 20.419 -3.042 -17.337 1.00 77.94 88 ALA A O 1
ATOM 678 N N . PRO A 1 89 ? 21.926 -2.774 -15.694 1.00 77.31 89 PRO A N 1
ATOM 679 C CA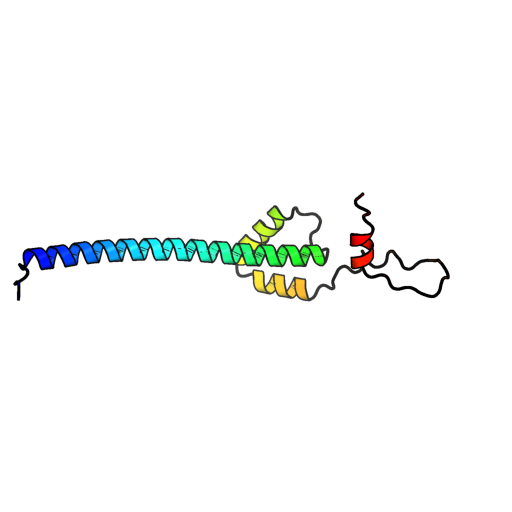 . PRO A 1 89 ? 21.786 -1.322 -15.654 1.00 77.31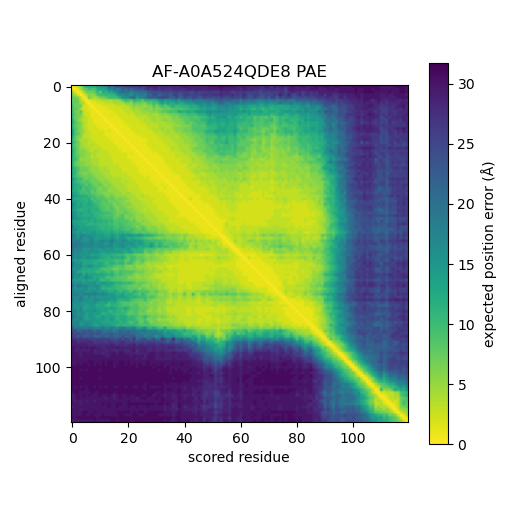 89 PRO A CA 1
ATOM 680 C C . PRO A 1 89 ? 22.096 -0.703 -17.017 1.00 77.31 89 PRO A C 1
ATOM 682 O O . PRO A 1 89 ? 22.994 -1.169 -17.725 1.00 77.31 89 PRO A O 1
ATOM 685 N N . ASN A 1 90 ? 21.381 0.363 -17.376 1.00 71.44 90 ASN A N 1
ATOM 686 C CA . ASN A 1 90 ? 21.652 1.079 -18.613 1.00 71.44 90 ASN A CA 1
ATOM 687 C C . ASN A 1 90 ? 22.984 1.840 -18.487 1.00 71.44 90 ASN A C 1
ATOM 689 O O . ASN A 1 90 ? 23.029 2.992 -18.066 1.00 71.44 90 ASN A O 1
ATOM 693 N N . MET A 1 91 ? 24.086 1.183 -18.855 1.00 60.41 91 MET A N 1
ATOM 694 C CA . MET A 1 91 ? 25.431 1.774 -18.872 1.00 60.41 91 MET A CA 1
ATOM 695 C C . MET A 1 91 ? 25.637 2.738 -20.056 1.00 60.41 91 MET A C 1
ATOM 697 O O . MET A 1 91 ? 26.665 3.410 -20.126 1.00 60.41 91 MET A O 1
ATOM 701 N N . GLY A 1 92 ? 24.662 2.850 -20.969 1.00 57.00 92 GLY A N 1
ATOM 702 C CA . GLY A 1 92 ? 24.746 3.678 -22.176 1.00 57.00 92 GLY A CA 1
ATOM 703 C C . GLY A 1 92 ? 24.844 5.184 -21.909 1.00 57.00 92 GLY A C 1
ATOM 704 O O . GLY A 1 92 ? 25.359 5.911 -22.751 1.00 57.00 92 GLY A O 1
ATOM 705 N N . GLY A 1 93 ? 24.425 5.651 -20.727 1.00 51.22 93 GLY A N 1
ATOM 706 C CA . GLY A 1 93 ? 24.588 7.046 -20.298 1.00 51.22 93 GLY A CA 1
ATOM 707 C C . GLY A 1 93 ? 25.949 7.373 -19.667 1.00 51.22 93 GLY A C 1
ATOM 708 O O . GLY A 1 93 ? 26.285 8.545 -19.542 1.00 51.22 93 GLY A O 1
ATOM 709 N N . MET A 1 94 ? 26.750 6.368 -19.284 1.00 48.50 94 MET A N 1
ATOM 710 C CA . MET A 1 94 ? 28.087 6.569 -18.693 1.00 48.50 94 MET A CA 1
ATOM 711 C C . MET A 1 94 ? 29.241 6.329 -19.677 1.00 48.50 94 MET A C 1
ATOM 713 O O . MET A 1 94 ? 30.387 6.645 -19.373 1.00 48.50 94 MET A O 1
ATOM 717 N N . SER A 1 95 ? 28.971 5.813 -20.878 1.00 41.38 95 SER A N 1
ATOM 718 C CA . SER A 1 95 ? 30.000 5.586 -21.908 1.00 41.38 95 SER A CA 1
ATOM 719 C C . SER A 1 95 ? 30.353 6.834 -22.738 1.00 41.38 95 SER A C 1
ATOM 721 O O . SER A 1 95 ? 31.072 6.723 -23.726 1.00 41.38 95 SER A O 1
ATOM 723 N N . GLY A 1 96 ? 29.875 8.019 -22.346 1.00 46.22 96 GLY A N 1
ATOM 724 C CA . GLY A 1 96 ? 30.005 9.272 -23.101 1.00 46.22 96 GLY A CA 1
ATOM 725 C C . GLY A 1 96 ? 31.143 10.219 -22.697 1.00 46.22 96 GLY A C 1
ATOM 726 O O . GLY A 1 96 ? 31.129 11.357 -23.149 1.00 46.22 96 GLY A O 1
ATOM 727 N N . SER A 1 97 ? 32.113 9.809 -21.866 1.00 45.28 97 SER A N 1
ATOM 728 C CA . SER A 1 97 ? 33.310 10.636 -21.574 1.00 45.28 97 SER A CA 1
ATOM 729 C C . SER A 1 97 ? 34.647 9.938 -21.857 1.00 45.28 97 SER A C 1
ATOM 731 O O . SER A 1 97 ? 35.695 10.378 -21.386 1.00 45.28 97 SER A O 1
ATOM 733 N N . LEU A 1 98 ? 34.637 8.843 -22.618 1.00 47.41 98 LEU A N 1
ATOM 734 C CA . LEU A 1 98 ? 35.850 8.134 -23.029 1.00 47.41 98 LEU A CA 1
ATOM 735 C C . LEU A 1 98 ? 36.107 8.341 -24.521 1.00 47.41 98 LEU A C 1
ATOM 737 O O . LEU A 1 98 ? 36.102 7.397 -25.305 1.00 47.41 98 LEU A O 1
ATOM 741 N N . SER A 1 99 ? 36.362 9.587 -24.912 1.00 43.69 99 SER A N 1
ATOM 742 C CA . SER A 1 99 ? 37.091 9.851 -26.151 1.00 43.69 99 SER A CA 1
ATOM 743 C C . SER A 1 99 ? 37.784 11.212 -26.117 1.00 43.69 99 SER A C 1
ATOM 745 O O . SER A 1 99 ? 37.159 12.247 -26.335 1.00 43.69 99 SER A O 1
ATOM 747 N N . SER A 1 100 ? 39.103 11.116 -25.920 1.00 45.03 100 SER A N 1
ATOM 748 C CA . SER A 1 100 ? 40.141 11.956 -26.529 1.00 45.03 100 SER A CA 1
ATOM 749 C C . SER A 1 100 ? 40.497 13.279 -25.847 1.00 45.03 100 SER A C 1
ATOM 751 O O . SER A 1 100 ? 40.204 14.340 -26.383 1.00 45.03 100 SER A O 1
ATOM 753 N N . ASP A 1 101 ? 41.270 13.214 -24.758 1.00 39.22 101 ASP A N 1
ATOM 754 C CA . ASP A 1 101 ? 42.434 14.105 -24.643 1.00 39.22 101 ASP A CA 1
ATOM 755 C C . ASP A 1 101 ? 43.549 13.459 -23.798 1.00 39.22 101 ASP A C 1
ATOM 757 O O . ASP A 1 101 ? 43.329 12.977 -22.684 1.00 39.22 101 ASP A O 1
ATOM 761 N N . GLU A 1 102 ? 44.753 13.388 -24.361 1.00 48.06 102 GLU A N 1
ATOM 762 C CA . GLU A 1 102 ? 45.951 12.826 -23.738 1.00 48.06 102 GLU A CA 1
ATOM 763 C C . GLU A 1 102 ? 46.444 13.736 -22.601 1.00 48.06 102 GLU A C 1
ATOM 765 O O . GLU A 1 102 ? 47.289 14.605 -22.818 1.00 48.06 102 GLU A O 1
ATOM 770 N N . ARG A 1 103 ? 45.978 13.538 -21.360 1.00 42.03 103 ARG A N 1
ATOM 771 C CA . ARG A 1 103 ? 46.643 14.101 -20.167 1.00 42.03 103 ARG A CA 1
ATOM 772 C C . ARG A 1 103 ? 46.631 13.122 -18.988 1.0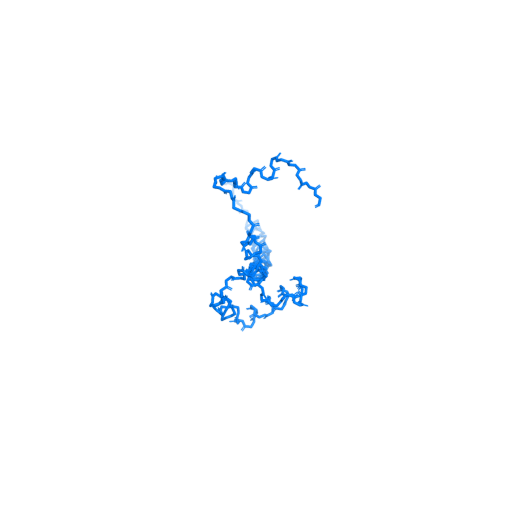0 42.03 103 ARG A C 1
ATOM 774 O O . ARG A 1 103 ? 45.558 12.705 -18.556 1.00 42.03 103 ARG A O 1
ATOM 781 N N . PRO A 1 104 ? 47.800 12.745 -18.433 1.00 46.66 104 PRO A N 1
ATOM 782 C CA . PRO A 1 104 ? 47.854 11.869 -17.277 1.00 46.66 104 PRO A CA 1
ATOM 783 C C . PRO A 1 104 ? 47.547 12.675 -16.009 1.00 46.66 104 PRO A C 1
ATOM 785 O O . PRO A 1 104 ? 48.267 13.610 -15.671 1.00 46.66 104 PRO A O 1
ATOM 788 N N . GLY A 1 105 ? 46.509 12.261 -15.285 1.00 43.75 105 GLY A N 1
ATOM 789 C CA . GLY A 1 105 ? 46.291 12.627 -13.885 1.00 43.75 105 GLY A CA 1
ATOM 790 C C . GLY A 1 105 ? 45.339 13.801 -13.656 1.00 43.75 105 GLY A C 1
ATOM 791 O O . GLY A 1 105 ? 45.703 14.952 -13.855 1.00 43.75 105 GLY A O 1
ATOM 792 N N . ASN A 1 106 ? 44.136 13.502 -13.165 1.00 42.50 106 ASN A N 1
ATOM 793 C CA . ASN A 1 106 ? 43.702 13.821 -11.798 1.00 42.50 106 ASN A CA 1
ATOM 794 C C . ASN A 1 10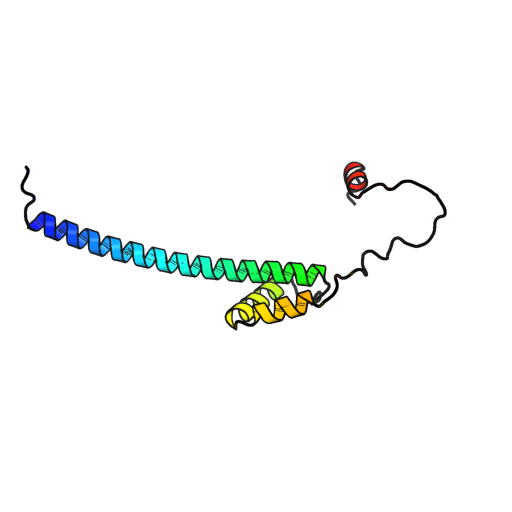6 ? 42.228 13.397 -11.659 1.00 42.50 106 ASN A C 1
ATOM 796 O O . ASN A 1 106 ? 41.352 13.959 -12.312 1.00 42.50 106 ASN A O 1
ATOM 800 N N . GLY A 1 107 ? 41.959 12.362 -10.864 1.00 53.50 107 GLY A N 1
ATOM 801 C CA . GLY A 1 107 ? 40.603 11.873 -10.623 1.00 53.50 107 GLY A CA 1
ATOM 802 C C . GLY A 1 107 ? 39.859 12.780 -9.648 1.00 53.50 107 GLY A C 1
ATOM 803 O O . GLY A 1 107 ? 39.965 12.581 -8.443 1.00 53.50 107 GLY A O 1
ATOM 804 N N . GLY A 1 108 ? 39.108 13.750 -10.169 1.00 46.78 108 GLY A N 1
ATOM 805 C CA . GLY A 1 108 ? 38.143 14.533 -9.397 1.00 46.78 108 GLY A CA 1
ATOM 806 C C . GLY A 1 108 ? 36.792 13.824 -9.372 1.00 46.78 108 GLY A C 1
ATOM 807 O O . GLY A 1 108 ? 36.190 13.575 -10.414 1.00 46.78 108 GLY A O 1
ATOM 808 N N . THR A 1 109 ? 36.338 13.422 -8.187 1.00 60.22 109 THR A N 1
ATOM 809 C CA . THR A 1 109 ? 35.042 12.748 -7.989 1.00 60.22 109 THR A CA 1
ATOM 810 C C . THR A 1 109 ? 33.873 13.724 -8.167 1.00 60.22 109 THR A C 1
ATOM 812 O O . THR A 1 109 ? 34.055 14.930 -8.028 1.00 60.22 109 THR A O 1
ATOM 815 N N . SER A 1 110 ? 32.650 13.216 -8.397 1.00 57.97 110 SER A N 1
ATOM 816 C CA . SER A 1 110 ? 31.405 14.006 -8.553 1.00 57.97 110 SER A CA 1
ATOM 817 C C . SER A 1 110 ? 31.124 15.019 -7.430 1.00 57.97 110 SER A C 1
ATOM 819 O O . SER A 1 110 ? 30.272 15.897 -7.567 1.00 57.97 110 SER A O 1
ATOM 821 N N . PHE A 1 111 ? 31.838 14.904 -6.312 1.00 53.12 111 PHE A N 1
ATOM 822 C CA . PHE A 1 111 ? 31.809 15.845 -5.204 1.00 53.12 111 PHE A CA 1
ATOM 823 C C . PHE A 1 111 ? 32.511 17.176 -5.534 1.00 53.12 111 PHE A C 1
ATOM 825 O O . PHE A 1 111 ? 32.042 18.233 -5.121 1.00 53.12 111 PHE A O 1
ATOM 832 N N . GLU A 1 112 ? 33.587 17.159 -6.326 1.00 57.38 112 GLU A N 1
ATOM 833 C CA . GLU A 1 112 ? 34.314 18.374 -6.719 1.00 57.38 112 GLU A CA 1
ATOM 834 C C . GLU A 1 112 ? 33.526 19.201 -7.745 1.00 57.38 112 GLU A C 1
ATOM 836 O O . GLU A 1 112 ? 33.481 20.425 -7.637 1.00 57.38 112 GLU A O 1
ATOM 841 N N . SER A 1 113 ? 32.802 18.549 -8.662 1.00 59.44 113 SER A N 1
ATOM 842 C CA . SER A 1 113 ? 31.891 19.215 -9.608 1.00 59.44 113 SER A CA 1
ATOM 843 C C . SER A 1 113 ? 30.685 19.870 -8.925 1.00 59.44 113 SER A C 1
ATOM 845 O O . SER A 1 113 ? 30.231 20.920 -9.366 1.00 59.44 113 SER A O 1
ATOM 847 N N . TYR A 1 114 ? 30.197 19.301 -7.817 1.00 65.19 114 TYR A N 1
ATOM 848 C CA . TYR A 1 114 ? 29.112 19.902 -7.032 1.00 65.19 114 TYR A CA 1
ATOM 849 C C . TYR A 1 114 ? 29.581 21.134 -6.237 1.00 65.19 114 TYR A C 1
ATOM 851 O O . TYR A 1 114 ? 28.822 22.082 -6.050 1.00 65.19 114 TYR A O 1
ATOM 859 N N . ILE A 1 115 ? 30.845 21.155 -5.800 1.00 58.16 115 ILE A N 1
ATOM 860 C CA . ILE A 1 115 ? 31.425 22.288 -5.063 1.00 58.16 115 ILE A CA 1
ATOM 861 C C . ILE A 1 115 ? 31.851 23.430 -5.999 1.00 58.16 115 ILE A C 1
ATOM 863 O O . ILE A 1 115 ? 31.770 24.591 -5.599 1.00 58.16 115 ILE A O 1
ATOM 867 N N . LEU A 1 116 ? 32.260 23.139 -7.240 1.00 57.00 116 LEU A N 1
ATOM 868 C CA . LEU A 1 116 ? 32.648 24.168 -8.217 1.00 57.00 116 LEU A CA 1
ATOM 869 C C . LEU A 1 116 ? 31.475 24.924 -8.867 1.00 57.00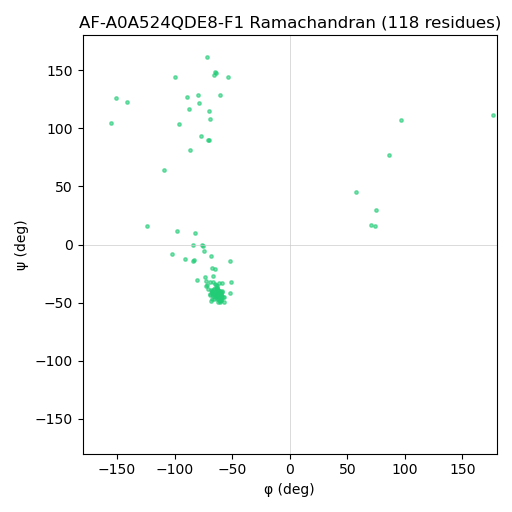 116 LEU A C 1
ATOM 871 O O . LEU A 1 116 ? 31.718 25.867 -9.616 1.00 57.00 116 LEU A O 1
ATOM 875 N N . GLY A 1 117 ? 30.228 24.595 -8.518 1.00 56.12 117 GLY A N 1
ATOM 876 C CA . GLY A 1 117 ? 29.091 25.493 -8.729 1.00 56.12 117 GLY A CA 1
ATOM 877 C C . GLY A 1 117 ? 28.588 25.611 -10.167 1.00 56.12 117 GLY A C 1
ATOM 878 O O . GLY A 1 117 ? 28.043 26.657 -10.513 1.00 56.12 117 GLY A O 1
ATOM 879 N N . ASP A 1 118 ? 28.718 24.567 -10.986 1.00 48.22 118 ASP A N 1
ATOM 880 C CA . ASP A 1 118 ? 28.079 24.540 -12.305 1.00 48.22 118 ASP A CA 1
ATOM 881 C C . ASP A 1 118 ? 26.645 24.005 -12.177 1.00 48.22 118 ASP A C 1
ATOM 883 O O . ASP A 1 118 ? 26.360 22.816 -12.328 1.00 48.22 118 ASP A O 1
ATOM 887 N N . VAL A 1 119 ? 25.746 24.903 -11.772 1.00 50.09 119 VAL A N 1
ATOM 888 C CA . VAL A 1 119 ? 24.302 24.743 -11.951 1.00 50.09 119 VAL A CA 1
ATOM 889 C C . VAL A 1 119 ? 23.949 25.510 -13.221 1.00 50.09 119 VAL A C 1
ATOM 891 O O . VAL A 1 119 ? 23.887 26.741 -13.205 1.00 50.09 119 VAL A O 1
ATOM 894 N N . GLY A 1 120 ? 23.734 24.766 -14.304 1.00 41.28 120 GLY A N 1
ATOM 895 C CA . GLY A 1 120 ? 23.282 25.255 -15.605 1.00 41.28 120 GLY A CA 1
ATOM 896 C C . GLY A 1 120 ? 22.780 24.111 -16.462 1.00 41.28 120 GLY A C 1
ATOM 897 O O . GLY A 1 120 ? 23.635 23.384 -17.005 1.00 41.28 120 GLY A O 1
#

Mean predicted aligned error: 14.58 Å

Sequence (120 aa):
MQKISSQKIAQVLEDAQNKLLSLTSERDDLAQKVAMMERHGEASKLASVMHVKGIRMDTDYGDLVDELEKAAEDGRLPIIKEAVDMVAPNMGGMSGSLSSDERPGNGGTSFESYILGDVG